Protein AF-A0A9J6FFR4-F1 (afdb_monomer_lite)

pLDDT: mean 70.61, std 12.62, range [35.66, 92.31]

InterPro domains:
  IPR007282 NOT2/NOT3/NOT5, C-terminal [PF04153] (58-143)
  IPR038635 CCR4-NOT complex subunit 2/3/5, C-terminal domain superfamily [G3DSA:2.30.30.1020] (39-152)
  IPR040168 Not2/Not3/Not5 [PTHR23326] (37-142)

Sequence (152 aa):
MRMLNNGTVEEDVEYYIESFQDPGFEDKVFLYDVMDLQDVANLVMKQCYNQLRLLEAATMHTPLPSEPPKPCIKQTPMIVPSYYPQGLPNCATESFFTKLFAESFFFAFYHMEGPKALYLSAKASKKSMRFHIKNKTWYLRYEDLNVITLEC

Foldseek 3Di:
DDDDDPDDVVVVVVVVVVLVPDPPNPVPPPPCVVVVCPVVVVVVVVVVVVVVVVVVVCVVVPPDPDDDPDPADPPPDDDDDPVDDPDDPPCLPLVNLLPDDPVVLVCQCPHVDDPSSVVSSVVSDDPQWDADPVVRDIDGNDPDDPDPPPDD

Radius of gyration: 34.13 Å; chains: 1; bounding box: 78×45×81 Å

Secondary structure (DSSP, 8-state):
--------HHHHHHHHHHHHT-TT-THHHHHHHHTT-HHHHHHHHHHHHHHHHHHHHHHTT--------------------TTS-SS-TTTTSHHHHTTS-HHHHHHHHHHS-SHHHHHHHHHT--TTEEEETTTTEEEE--SS--------

Organism: Haemaphysalis longicornis (NCBI:txid44386)

Structure (mmCIF, N/CA/C/O backbone):
data_AF-A0A9J6FFR4-F1
#
_entry.id   AF-A0A9J6FFR4-F1
#
loop_
_atom_site.group_PDB
_atom_site.id
_atom_site.type_symbol
_atom_site.label_atom_id
_atom_site.label_alt_id
_atom_site.label_comp_id
_atom_site.label_asym_id
_atom_site.label_entity_id
_atom_site.label_seq_id
_atom_site.pdbx_PDB_ins_code
_atom_site.Cartn_x
_atom_site.Cartn_y
_atom_site.Cartn_z
_atom_site.occupancy
_atom_site.B_iso_or_equiv
_atom_site.auth_seq_id
_atom_site.auth_comp_id
_atom_site.auth_asym_id
_atom_site.auth_atom_id
_atom_site.pdbx_PDB_model_num
ATOM 1 N N . MET A 1 1 ? 58.662 22.230 -35.921 1.00 42.59 1 MET A N 1
ATOM 2 C CA . MET A 1 1 ? 59.174 22.367 -34.538 1.00 42.59 1 MET A CA 1
ATOM 3 C C . MET A 1 1 ? 58.395 23.472 -33.839 1.00 42.59 1 MET A C 1
ATOM 5 O O . MET A 1 1 ? 58.624 24.627 -34.166 1.00 42.59 1 MET A O 1
ATOM 9 N N . ARG A 1 2 ? 57.447 23.102 -32.969 1.00 35.66 2 ARG A N 1
ATOM 10 C CA . ARG A 1 2 ? 56.884 23.866 -31.834 1.00 35.66 2 ARG A CA 1
ATOM 11 C C . ARG A 1 2 ? 55.910 22.917 -31.123 1.00 35.66 2 ARG A C 1
ATOM 13 O O . ARG A 1 2 ? 54.727 22.890 -31.415 1.00 35.66 2 ARG A O 1
ATOM 20 N N . MET A 1 3 ? 56.477 22.048 -30.296 1.00 44.78 3 MET A N 1
ATOM 21 C CA . MET A 1 3 ? 55.769 21.447 -29.166 1.00 44.78 3 MET A CA 1
ATOM 22 C C . MET A 1 3 ? 56.087 22.329 -27.953 1.00 44.78 3 MET A C 1
ATOM 24 O O . MET A 1 3 ? 57.147 22.961 -27.954 1.00 44.78 3 MET A O 1
ATOM 28 N N . LEU A 1 4 ? 55.221 22.290 -26.940 1.00 50.97 4 LEU A N 1
ATOM 29 C CA . LEU A 1 4 ? 55.236 23.023 -25.664 1.00 50.97 4 LEU A CA 1
ATOM 30 C C . LEU A 1 4 ? 54.355 24.282 -25.649 1.00 50.97 4 LEU A C 1
ATOM 32 O O . LEU A 1 4 ? 54.855 25.402 -25.599 1.00 50.97 4 LEU A O 1
ATOM 36 N N . ASN A 1 5 ? 53.039 24.072 -25.598 1.00 50.19 5 ASN A N 1
ATOM 37 C CA . ASN A 1 5 ? 52.204 24.875 -24.709 1.00 50.19 5 ASN A CA 1
ATOM 38 C C . ASN A 1 5 ? 51.816 23.987 -23.526 1.00 50.19 5 ASN A C 1
ATOM 40 O O . ASN A 1 5 ? 51.485 22.818 -23.687 1.00 50.19 5 ASN A O 1
ATOM 44 N N . ASN A 1 6 ? 51.975 24.545 -22.336 1.00 55.03 6 ASN A N 1
ATOM 45 C CA . ASN A 1 6 ? 51.881 23.878 -21.048 1.00 55.03 6 ASN A CA 1
ATOM 46 C C . ASN A 1 6 ? 50.416 23.884 -20.566 1.00 55.03 6 ASN A C 1
ATOM 48 O O . ASN A 1 6 ? 50.138 24.411 -19.491 1.00 55.03 6 ASN A O 1
ATOM 52 N N . GLY A 1 7 ? 49.498 23.401 -21.408 1.00 60.81 7 GLY A N 1
ATOM 53 C CA . GLY A 1 7 ? 48.069 23.339 -21.104 1.00 60.81 7 GLY A CA 1
ATOM 54 C C . GLY A 1 7 ? 47.740 22.133 -20.234 1.00 60.81 7 GLY A C 1
ATOM 55 O O . GLY A 1 7 ? 48.407 21.096 -20.307 1.00 60.81 7 GLY A O 1
ATOM 56 N N . THR A 1 8 ? 46.763 22.266 -19.342 1.00 68.6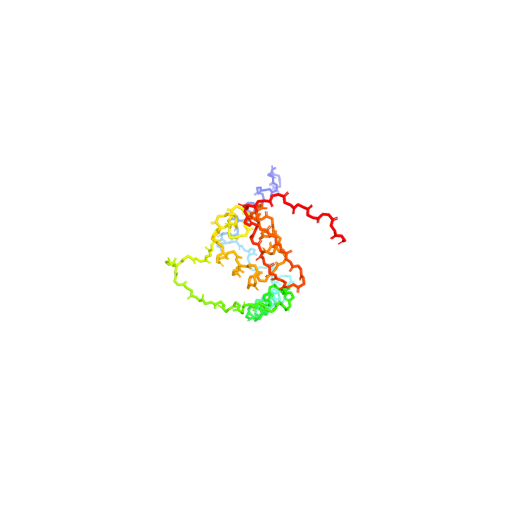9 8 THR A N 1
ATOM 57 C CA . THR A 1 8 ? 46.241 21.106 -18.613 1.00 68.69 8 THR A CA 1
ATOM 58 C C . THR A 1 8 ? 45.582 20.145 -19.606 1.00 68.69 8 THR A C 1
ATOM 60 O O . THR A 1 8 ? 45.097 20.553 -20.654 1.00 68.69 8 THR A O 1
ATOM 63 N N . VAL A 1 9 ? 45.511 18.852 -19.269 1.00 74.06 9 VAL A N 1
ATOM 64 C CA . VAL A 1 9 ? 44.779 17.851 -20.078 1.00 74.06 9 VAL A CA 1
ATOM 65 C C . VAL A 1 9 ? 43.336 18.299 -20.362 1.00 74.06 9 VAL A C 1
ATOM 67 O O . VAL A 1 9 ? 42.754 17.923 -21.370 1.00 74.06 9 VAL A O 1
ATOM 70 N N . GLU A 1 10 ? 42.767 19.125 -19.484 1.00 72.19 10 GLU A N 1
ATOM 71 C CA . GLU A 1 10 ? 41.452 19.742 -19.653 1.00 72.19 10 GLU A CA 1
ATOM 72 C C . GLU A 1 10 ? 41.410 20.719 -20.837 1.00 72.19 10 GLU A C 1
ATOM 74 O O . GLU A 1 10 ? 40.478 20.639 -21.630 1.00 72.19 10 GLU A O 1
ATOM 79 N N . GLU A 1 11 ? 42.432 21.561 -21.020 1.00 72.88 11 GLU A N 1
ATOM 80 C CA . GLU A 1 11 ? 42.534 22.486 -22.160 1.00 72.88 11 GLU A CA 1
ATOM 81 C C . GLU A 1 11 ? 42.713 21.734 -23.488 1.00 72.88 11 GLU A C 1
ATOM 83 O O . GLU A 1 11 ? 42.123 22.110 -24.500 1.00 72.88 11 GLU A O 1
ATOM 88 N N . ASP A 1 12 ? 43.466 20.630 -23.485 1.00 77.06 12 ASP A N 1
ATOM 89 C CA . ASP A 1 12 ? 43.634 19.777 -24.670 1.00 77.06 12 ASP A CA 1
ATOM 90 C C . ASP A 1 12 ? 42.326 19.052 -25.044 1.00 77.06 12 ASP A C 1
ATOM 92 O O . ASP A 1 12 ? 41.995 18.909 -26.225 1.00 77.06 12 ASP A O 1
ATOM 96 N N . VAL A 1 13 ? 41.558 18.604 -24.043 1.00 73.38 13 VAL A N 1
ATOM 97 C CA . VAL A 1 13 ? 40.234 17.991 -24.244 1.00 73.38 13 VAL A CA 1
ATOM 98 C C . VAL A 1 13 ? 39.237 19.022 -24.766 1.00 73.38 13 VAL A C 1
ATOM 100 O O . VAL A 1 13 ? 38.472 18.720 -25.682 1.00 73.38 13 VAL A O 1
ATOM 103 N N . GLU A 1 14 ? 39.253 20.235 -24.221 1.00 78.25 14 GLU A N 1
ATOM 104 C CA . GLU A 1 14 ? 38.380 21.325 -24.653 1.00 78.25 14 GLU A CA 1
ATOM 105 C C . GLU A 1 14 ? 38.715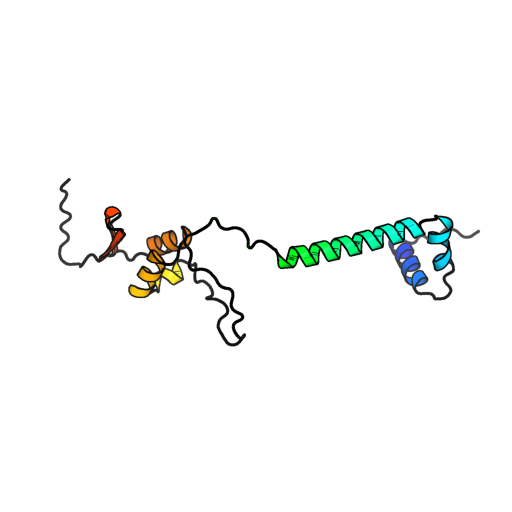 21.756 -26.088 1.00 78.25 14 GLU A C 1
ATOM 107 O O . GLU A 1 14 ? 37.819 21.803 -26.931 1.00 78.25 14 GLU A O 1
ATOM 112 N N . TYR A 1 15 ? 40.003 21.891 -26.423 1.00 78.12 15 TYR A N 1
ATOM 113 C CA . TYR A 1 15 ? 40.468 22.143 -27.790 1.00 78.12 15 TYR A CA 1
ATOM 114 C C . TYR A 1 15 ? 40.014 21.056 -28.772 1.00 78.12 15 TYR A C 1
ATOM 116 O O . TYR A 1 15 ? 39.580 21.368 -29.885 1.00 78.12 15 TYR A O 1
ATOM 124 N N . TYR A 1 16 ? 40.073 19.781 -28.375 1.00 74.38 16 TYR A N 1
ATOM 125 C CA . TYR A 1 16 ? 39.597 18.677 -29.208 1.00 74.38 16 TYR A CA 1
ATOM 126 C C . TYR A 1 16 ? 38.078 18.743 -29.434 1.00 74.38 16 TYR A C 1
ATOM 128 O O . TYR A 1 16 ? 37.621 18.550 -30.559 1.00 74.38 16 TYR A O 1
ATOM 136 N N . ILE A 1 17 ? 37.293 19.056 -28.398 1.00 77.38 17 ILE A N 1
ATOM 137 C CA . ILE A 1 17 ? 35.828 19.189 -28.486 1.00 77.38 17 ILE A CA 1
ATOM 138 C C . ILE A 1 17 ? 35.426 20.388 -29.357 1.00 77.38 17 ILE A C 1
ATOM 140 O O . ILE A 1 17 ? 34.533 20.255 -30.199 1.00 77.38 17 ILE A O 1
ATOM 144 N N . GLU A 1 18 ? 36.080 21.538 -29.184 1.00 78.88 18 GLU A N 1
ATOM 145 C CA . GLU A 1 18 ? 35.839 22.748 -29.979 1.00 78.88 18 GLU A CA 1
ATOM 146 C C . GLU A 1 18 ? 36.218 22.533 -31.448 1.00 78.88 18 GLU A C 1
ATOM 148 O O . GLU A 1 18 ? 35.432 22.833 -32.350 1.00 78.88 18 GLU A O 1
ATOM 153 N N . SER A 1 19 ? 37.373 21.910 -31.696 1.00 70.31 19 SER A N 1
ATOM 154 C CA . SER A 1 19 ? 37.825 21.56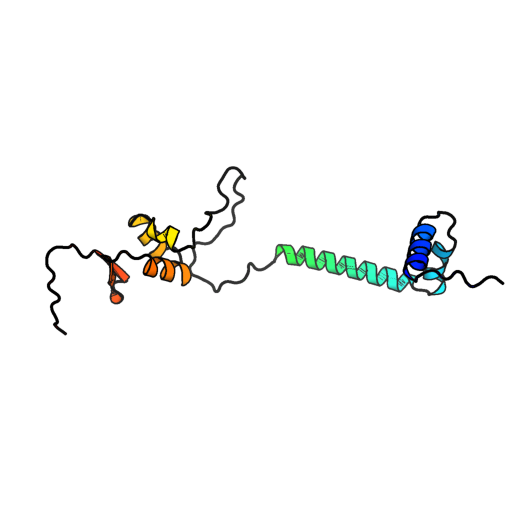0 -33.049 1.00 70.31 19 SER A CA 1
ATOM 155 C C . SER A 1 19 ? 36.903 20.533 -33.720 1.00 70.31 19 SER A C 1
ATOM 157 O O . SER A 1 19 ? 36.727 20.559 -34.936 1.00 70.31 19 SER A O 1
ATOM 159 N N . PHE A 1 20 ? 36.222 19.676 -32.948 1.00 65.81 20 PHE A N 1
ATOM 160 C CA . PHE A 1 20 ? 35.245 18.712 -33.469 1.00 65.81 20 PHE A CA 1
ATOM 161 C C . PHE A 1 20 ? 34.004 19.377 -34.091 1.00 65.81 20 PHE A C 1
ATOM 163 O O . PHE A 1 20 ? 33.308 18.767 -34.915 1.00 65.81 20 PHE A O 1
ATOM 170 N N . GLN A 1 21 ? 33.706 20.625 -33.724 1.00 69.56 21 GLN A N 1
ATOM 171 C CA . GLN A 1 21 ? 32.599 21.396 -34.296 1.00 69.56 21 GLN A CA 1
ATOM 172 C C . GLN A 1 21 ? 32.981 22.097 -35.607 1.00 69.56 21 GLN A C 1
ATOM 174 O O . GLN A 1 21 ? 32.080 22.481 -36.356 1.00 69.56 21 GLN A O 1
ATOM 179 N N . ASP A 1 22 ? 34.273 22.185 -35.943 1.00 70.75 22 ASP A N 1
ATOM 180 C CA . ASP A 1 22 ? 34.733 22.762 -37.206 1.00 70.75 22 ASP A CA 1
ATOM 181 C C . ASP A 1 22 ? 34.328 21.853 -38.396 1.00 70.75 22 ASP A C 1
ATOM 183 O O . ASP A 1 22 ? 34.625 20.646 -38.412 1.00 70.75 22 ASP A O 1
ATOM 187 N N . PRO A 1 23 ? 33.594 22.376 -39.398 1.00 63.22 23 PRO A N 1
ATOM 188 C CA . PRO A 1 23 ? 33.275 21.644 -40.623 1.00 63.22 23 PRO A CA 1
ATOM 189 C C . PRO A 1 23 ? 34.499 21.333 -41.509 1.00 63.22 23 PRO A C 1
ATOM 191 O O . PRO A 1 23 ? 34.370 20.492 -42.397 1.00 63.22 23 PRO A O 1
ATOM 194 N N . GLY A 1 24 ? 35.661 21.958 -41.277 1.00 61.38 24 GLY A N 1
ATOM 195 C CA . GLY A 1 24 ? 36.936 21.689 -41.958 1.00 61.38 24 GLY A CA 1
ATOM 196 C C . GLY A 1 24 ? 37.878 20.713 -41.236 1.00 61.38 24 GLY A C 1
ATOM 197 O O . GLY A 1 24 ? 38.998 20.509 -41.696 1.00 61.38 24 GLY A O 1
ATOM 198 N N . PHE A 1 25 ? 37.460 20.117 -40.114 1.00 63.00 25 PHE A N 1
ATOM 199 C CA . PHE A 1 25 ? 38.282 19.176 -39.347 1.00 63.00 25 PHE A CA 1
ATOM 200 C C . PHE A 1 25 ? 38.428 17.830 -40.087 1.00 63.00 25 PHE A C 1
ATOM 202 O O . PHE A 1 25 ? 37.496 17.020 -40.121 1.00 63.00 25 PHE A O 1
ATOM 209 N N . GLU A 1 26 ? 39.594 17.601 -40.700 1.00 56.78 26 GLU A N 1
ATOM 210 C CA . GLU A 1 26 ? 39.870 16.454 -41.585 1.00 56.78 26 GLU A CA 1
ATOM 211 C C . GLU A 1 26 ? 39.912 15.086 -40.871 1.00 56.78 26 GLU A C 1
ATOM 213 O O . GLU A 1 26 ? 39.777 14.051 -41.525 1.00 56.78 26 GLU A O 1
ATOM 218 N N . ASP A 1 27 ? 39.973 15.041 -39.536 1.00 56.12 27 ASP A N 1
ATOM 219 C CA . ASP A 1 27 ? 40.004 13.775 -38.782 1.00 56.12 27 ASP A CA 1
ATOM 220 C C . ASP A 1 27 ? 38.627 13.085 -38.667 1.00 56.12 27 ASP A C 1
ATOM 222 O O . ASP A 1 27 ? 38.533 11.954 -38.183 1.00 56.12 27 ASP A O 1
ATOM 226 N N . LYS A 1 28 ? 37.538 13.713 -39.145 1.00 55.97 28 LYS A N 1
ATOM 227 C CA . LYS A 1 28 ? 36.182 13.123 -39.110 1.00 55.97 28 LYS A CA 1
ATOM 228 C C . LYS A 1 28 ? 36.021 11.879 -39.985 1.00 55.97 28 LYS A C 1
ATOM 230 O O . LYS A 1 28 ? 35.119 11.085 -39.730 1.00 55.97 28 LYS A O 1
ATOM 235 N N . VAL A 1 29 ? 36.850 11.722 -41.016 1.00 54.44 29 VA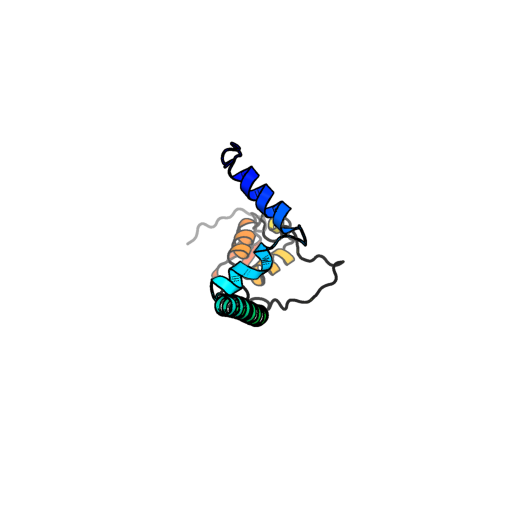L A N 1
ATOM 236 C CA . VAL A 1 29 ? 36.622 10.716 -42.069 1.00 54.44 29 VAL A CA 1
ATOM 237 C C . VAL A 1 29 ? 37.606 9.550 -41.984 1.00 54.44 29 VAL A C 1
ATOM 239 O O . VAL A 1 29 ? 37.287 8.454 -42.420 1.00 54.44 29 VAL A O 1
ATOM 242 N N . PHE A 1 30 ? 38.768 9.722 -41.351 1.00 55.66 30 PHE A N 1
ATOM 243 C CA . PHE A 1 30 ? 39.836 8.727 -41.461 1.00 55.66 30 PHE A CA 1
ATOM 244 C C . PHE A 1 30 ? 39.955 7.757 -40.285 1.00 55.66 30 PHE A C 1
ATOM 246 O O . PHE A 1 30 ? 40.514 6.685 -40.474 1.00 55.66 30 PHE A O 1
ATOM 253 N N . LEU A 1 31 ? 39.435 8.045 -39.087 1.00 62.75 31 LEU A N 1
ATOM 254 C CA . LEU A 1 31 ? 39.691 7.155 -37.942 1.00 62.75 31 LEU A CA 1
ATOM 255 C C . LEU A 1 31 ? 38.919 5.827 -38.025 1.00 62.75 31 LEU A C 1
ATOM 257 O O . LEU A 1 31 ? 39.465 4.770 -37.711 1.00 62.75 31 LEU A O 1
ATOM 261 N N . TYR A 1 32 ? 37.666 5.870 -38.481 1.00 57.66 32 TYR A N 1
ATOM 262 C CA . TYR A 1 32 ? 36.844 4.667 -38.638 1.00 57.66 32 TYR A CA 1
ATOM 263 C C . TYR A 1 32 ? 37.246 3.843 -39.872 1.00 57.66 32 TYR A C 1
ATOM 265 O O . TYR A 1 32 ? 37.199 2.614 -39.804 1.00 57.66 32 TYR A O 1
ATOM 273 N N . ASP A 1 33 ? 37.726 4.511 -40.928 1.00 59.34 33 ASP A N 1
ATOM 274 C CA . ASP A 1 33 ? 38.233 3.891 -42.159 1.00 59.34 33 ASP A CA 1
ATOM 275 C C . ASP A 1 33 ? 39.641 3.284 -41.979 1.00 59.34 33 ASP A C 1
ATOM 277 O O . ASP A 1 33 ? 39.895 2.170 -42.429 1.00 59.34 33 ASP A O 1
ATOM 281 N N . VAL A 1 34 ? 40.566 3.963 -41.284 1.00 62.62 34 VAL A N 1
ATOM 282 C CA . VAL A 1 34 ? 41.949 3.478 -41.053 1.00 62.62 34 VAL A CA 1
ATOM 283 C C . VAL A 1 34 ? 41.993 2.296 -40.083 1.00 62.62 34 VAL A C 1
ATOM 285 O O . VAL A 1 34 ? 42.880 1.449 -40.182 1.00 62.62 34 VAL A O 1
ATOM 288 N N . MET A 1 35 ? 41.054 2.227 -39.138 1.00 61.66 35 MET A N 1
ATOM 289 C CA . MET A 1 35 ? 40.990 1.148 -38.148 1.00 61.66 35 MET A CA 1
ATOM 290 C C . MET A 1 35 ? 40.053 -0.003 -38.553 1.00 61.66 35 MET A C 1
ATOM 292 O O . MET A 1 35 ? 39.909 -0.942 -37.772 1.00 61.66 35 MET A O 1
ATOM 296 N N . ASP A 1 36 ? 39.421 0.063 -39.733 1.00 63.28 36 ASP A N 1
ATOM 297 C CA . ASP A 1 36 ? 38.453 -0.927 -40.245 1.00 63.28 36 ASP A CA 1
ATOM 298 C C . ASP A 1 36 ? 37.354 -1.269 -39.209 1.00 63.28 36 ASP A C 1
ATOM 300 O O . ASP A 1 36 ? 36.898 -2.401 -39.039 1.00 63.28 36 ASP A O 1
ATOM 304 N N . LEU A 1 37 ? 36.957 -0.254 -38.432 1.00 64.62 37 LEU A N 1
ATOM 305 C CA . LEU A 1 37 ? 36.060 -0.378 -37.276 1.00 64.62 37 LEU A CA 1
ATOM 306 C C . LEU A 1 37 ? 34.587 -0.183 -37.651 1.00 64.62 37 LEU A C 1
ATOM 308 O O . LEU A 1 37 ? 33.720 -0.258 -36.776 1.00 64.62 37 LEU A O 1
ATOM 312 N N . GLN A 1 38 ? 34.286 0.047 -38.930 1.00 65.75 38 GLN A N 1
ATOM 313 C CA . GLN A 1 38 ? 32.927 0.263 -39.422 1.00 65.75 38 GLN A CA 1
ATOM 314 C C . GLN A 1 38 ? 32.007 -0.916 -39.073 1.00 65.75 38 GLN A C 1
ATOM 316 O O . GLN A 1 38 ? 30.870 -0.724 -38.635 1.00 65.75 38 GLN A O 1
ATOM 321 N N . ASP A 1 39 ? 32.521 -2.142 -39.159 1.00 69.31 39 ASP A N 1
ATOM 322 C CA . ASP A 1 39 ? 31.781 -3.348 -38.791 1.00 69.31 39 ASP A CA 1
ATOM 323 C C . ASP A 1 39 ? 31.544 -3.460 -37.281 1.00 69.31 39 ASP A C 1
ATOM 325 O O . ASP A 1 39 ? 30.469 -3.888 -36.851 1.00 69.31 39 ASP A O 1
ATOM 329 N N . VAL A 1 40 ? 32.497 -3.011 -36.459 1.00 72.88 40 VAL A N 1
ATOM 330 C CA . VAL A 1 40 ? 32.357 -2.980 -34.994 1.00 72.88 40 VAL A CA 1
ATOM 331 C C . VAL A 1 40 ? 31.345 -1.916 -34.575 1.00 72.88 40 VAL A C 1
ATOM 333 O O . VAL A 1 40 ? 30.476 -2.196 -33.750 1.00 72.88 40 VAL A O 1
ATOM 336 N N . ALA A 1 41 ? 31.393 -0.725 -35.176 1.00 74.00 41 ALA A N 1
ATOM 337 C CA . ALA A 1 41 ? 30.423 0.340 -34.933 1.00 74.00 41 ALA A CA 1
ATOM 338 C C . ALA A 1 41 ? 28.999 -0.100 -35.316 1.00 74.00 41 ALA A C 1
ATOM 340 O O . ALA A 1 41 ? 28.060 0.059 -34.529 1.00 74.00 41 ALA A O 1
ATOM 341 N N . ASN A 1 42 ? 28.844 -0.743 -36.477 1.00 73.69 42 ASN A N 1
ATOM 342 C CA . ASN A 1 42 ? 27.573 -1.313 -36.923 1.00 73.69 42 ASN A CA 1
ATOM 343 C C . ASN A 1 42 ? 27.081 -2.433 -35.993 1.00 73.69 42 ASN A C 1
ATOM 345 O O . ASN A 1 42 ? 25.887 -2.510 -35.687 1.00 73.69 42 ASN A O 1
ATOM 349 N N . LEU A 1 43 ? 27.983 -3.289 -35.506 1.00 76.25 43 LEU A N 1
ATOM 350 C CA . LEU A 1 43 ? 27.656 -4.364 -34.570 1.00 76.25 43 LEU A CA 1
ATOM 351 C C . LEU A 1 43 ? 27.197 -3.816 -33.214 1.00 76.25 43 LEU A C 1
ATOM 353 O O . LEU A 1 43 ? 26.193 -4.289 -32.678 1.00 76.25 43 LEU A O 1
ATOM 357 N N . VAL A 1 44 ? 27.883 -2.802 -32.683 1.00 79.75 44 VAL A N 1
ATOM 358 C CA . VAL A 1 44 ? 27.512 -2.129 -31.429 1.00 79.75 44 VAL A CA 1
ATOM 359 C C . VAL A 1 44 ? 26.169 -1.419 -31.583 1.00 79.75 44 VAL A C 1
ATOM 361 O O . VAL A 1 44 ? 25.293 -1.587 -30.737 1.00 79.75 44 VAL A O 1
ATOM 364 N N . MET A 1 45 ? 25.944 -0.711 -32.692 1.00 78.75 45 MET A N 1
ATOM 365 C CA . MET A 1 45 ? 24.657 -0.067 -32.976 1.00 78.75 45 MET A CA 1
ATOM 366 C C . MET A 1 45 ? 23.516 -1.094 -33.055 1.00 78.75 45 MET A C 1
ATOM 368 O O . MET A 1 45 ? 22.460 -0.912 -32.443 1.00 78.75 45 MET A O 1
ATOM 372 N N . LYS A 1 46 ? 23.740 -2.214 -33.752 1.00 80.44 46 LYS A N 1
ATOM 373 C CA . LYS A 1 46 ? 22.784 -3.326 -33.841 1.00 80.44 46 LYS A CA 1
ATOM 374 C C . LYS A 1 46 ? 22.519 -3.955 -32.472 1.00 80.44 46 LYS A C 1
ATOM 376 O O . LYS A 1 46 ? 21.374 -4.289 -32.166 1.00 80.44 46 LYS A O 1
ATOM 381 N N . GLN A 1 47 ? 23.549 -4.095 -31.642 1.00 85.94 47 GLN A N 1
ATOM 382 C CA . GLN A 1 47 ? 23.424 -4.608 -30.283 1.00 85.94 47 GLN A CA 1
ATOM 383 C C . GLN A 1 47 ? 22.586 -3.671 -29.405 1.00 85.94 47 GLN A C 1
ATOM 385 O O . GLN A 1 47 ? 21.657 -4.143 -28.750 1.00 85.94 47 GLN A O 1
ATOM 390 N N . CYS A 1 48 ? 22.837 -2.360 -29.450 1.00 84.56 48 CYS A N 1
ATOM 391 C CA . CYS A 1 48 ? 22.045 -1.354 -28.737 1.00 84.56 48 CYS A CA 1
ATOM 392 C C . CYS A 1 48 ? 20.572 -1.370 -29.174 1.00 84.56 48 CYS A C 1
ATOM 394 O O . CYS A 1 48 ? 19.671 -1.352 -28.337 1.00 84.56 48 CYS A O 1
ATOM 396 N N . TYR A 1 49 ? 20.311 -1.474 -30.480 1.00 89.38 49 TYR A N 1
ATOM 397 C CA . TYR A 1 49 ? 18.950 -1.571 -31.011 1.00 89.38 49 TYR A CA 1
ATOM 398 C C . TYR A 1 49 ? 18.224 -2.835 -30.526 1.00 89.38 49 TYR A C 1
ATOM 400 O O . TYR A 1 49 ? 17.063 -2.782 -30.115 1.00 89.38 49 TYR A O 1
ATOM 408 N N . ASN A 1 50 ? 18.911 -3.979 -30.516 1.00 89.75 50 ASN A N 1
ATOM 409 C CA . ASN A 1 50 ? 18.345 -5.229 -30.010 1.00 89.75 50 ASN A CA 1
ATOM 410 C C . ASN A 1 50 ? 18.059 -5.162 -28.505 1.00 89.75 50 ASN A C 1
ATOM 412 O O . ASN A 1 50 ? 17.012 -5.633 -28.063 1.00 89.75 50 ASN A O 1
ATOM 416 N N . GLN A 1 51 ? 18.963 -4.561 -27.728 1.00 91.62 51 GLN A N 1
ATOM 417 C CA . GLN A 1 51 ? 18.773 -4.341 -26.294 1.00 91.62 51 GLN A CA 1
ATOM 418 C C . GLN A 1 51 ? 17.560 -3.447 -26.018 1.00 91.62 51 GLN A C 1
ATOM 420 O O . GLN A 1 51 ? 16.758 -3.781 -25.147 1.00 91.62 51 GLN A O 1
ATOM 425 N N . LEU A 1 52 ? 17.375 -2.372 -26.792 1.00 90.25 52 LEU A N 1
ATOM 426 C CA . LEU A 1 52 ? 16.202 -1.503 -26.683 1.00 90.25 52 LEU A CA 1
ATOM 427 C C . LEU A 1 52 ? 14.905 -2.271 -26.971 1.00 90.25 52 LEU A C 1
ATOM 429 O O . LEU A 1 52 ? 13.977 -2.222 -26.170 1.00 90.25 52 LEU A O 1
ATOM 433 N N . ARG A 1 53 ? 14.863 -3.063 -28.049 1.00 90.81 53 ARG A N 1
ATOM 434 C CA . ARG A 1 53 ? 13.687 -3.888 -28.382 1.00 90.81 53 ARG A CA 1
ATOM 435 C C . ARG A 1 53 ? 13.361 -4.932 -27.314 1.00 90.81 53 ARG A C 1
ATOM 437 O O . ARG A 1 53 ? 12.191 -5.183 -27.030 1.00 90.81 53 ARG A O 1
ATOM 444 N N . LEU A 1 54 ? 14.384 -5.560 -26.733 1.00 90.25 54 LEU A N 1
ATOM 445 C CA . LEU A 1 54 ? 14.219 -6.502 -25.623 1.00 90.25 54 LEU A CA 1
ATOM 446 C C . LEU A 1 54 ? 13.659 -5.801 -24.382 1.00 90.25 54 LEU A C 1
ATOM 448 O O . LEU A 1 54 ? 12.782 -6.354 -23.721 1.00 90.25 54 LEU A O 1
ATOM 452 N N . LEU A 1 55 ? 14.120 -4.582 -24.094 1.00 88.38 55 LEU A N 1
ATOM 453 C CA . LEU A 1 55 ? 13.615 -3.775 -22.987 1.00 88.38 55 LEU A CA 1
ATOM 454 C C . LEU A 1 55 ? 12.157 -3.351 -23.209 1.00 88.38 55 LEU A C 1
ATOM 456 O O . LEU A 1 55 ? 11.349 -3.471 -22.289 1.00 88.38 55 LEU A O 1
ATOM 460 N N . GLU A 1 56 ? 11.789 -2.917 -24.415 1.00 89.00 56 GLU A N 1
ATOM 461 C CA . GLU A 1 56 ? 10.403 -2.574 -24.770 1.00 89.00 56 GLU A CA 1
ATOM 462 C C . GLU A 1 56 ? 9.463 -3.773 -24.575 1.00 89.00 56 GLU A C 1
ATOM 464 O O . GLU A 1 56 ? 8.408 -3.646 -23.952 1.00 89.00 56 GLU A O 1
ATOM 469 N N . ALA A 1 57 ? 9.876 -4.963 -25.021 1.00 85.88 57 ALA A N 1
ATOM 470 C CA . ALA A 1 57 ? 9.113 -6.194 -24.819 1.00 85.88 57 ALA A CA 1
ATOM 471 C C . ALA A 1 57 ? 9.018 -6.590 -23.334 1.00 85.88 57 ALA A C 1
ATOM 473 O O . ALA A 1 57 ? 7.945 -6.965 -22.859 1.00 85.88 57 ALA A O 1
ATOM 474 N N . ALA A 1 58 ? 10.119 -6.479 -22.585 1.00 84.06 58 ALA A N 1
ATOM 475 C CA . ALA A 1 58 ? 10.145 -6.774 -21.154 1.00 84.06 58 ALA A CA 1
ATOM 476 C C . ALA A 1 58 ? 9.267 -5.804 -20.350 1.00 84.06 58 ALA A C 1
ATOM 478 O O . ALA A 1 58 ? 8.585 -6.230 -19.420 1.00 84.06 58 ALA A O 1
ATOM 479 N N . THR A 1 59 ? 9.221 -4.528 -20.743 1.00 82.75 59 THR A N 1
ATOM 480 C CA . THR A 1 59 ? 8.414 -3.491 -20.083 1.00 82.75 59 THR A CA 1
ATOM 481 C C . THR A 1 59 ? 6.933 -3.871 -20.057 1.00 82.75 59 THR A C 1
ATOM 483 O O . THR A 1 59 ? 6.285 -3.749 -19.015 1.00 82.75 59 THR A O 1
ATOM 486 N N . MET A 1 60 ? 6.420 -4.433 -21.158 1.00 76.44 60 MET A N 1
ATOM 487 C CA . MET A 1 60 ? 5.028 -4.894 -21.276 1.00 76.44 60 MET A CA 1
ATOM 488 C C . MET A 1 60 ? 4.691 -6.084 -20.365 1.00 76.44 60 MET A C 1
ATOM 490 O O . MET A 1 60 ? 3.519 -6.347 -20.098 1.00 76.44 60 MET A O 1
ATOM 494 N N . HIS A 1 61 ? 5.708 -6.795 -19.876 1.00 71.44 61 HIS A N 1
ATOM 495 C CA . HIS A 1 61 ? 5.578 -7.983 -19.036 1.00 71.44 61 HIS A CA 1
ATOM 496 C C . HIS A 1 61 ? 6.255 -7.826 -17.675 1.00 71.44 61 HIS A C 1
ATOM 498 O O . HIS A 1 61 ? 6.487 -8.831 -17.005 1.00 71.44 61 HIS A O 1
ATOM 504 N N . THR A 1 62 ? 6.564 -6.593 -17.257 1.00 70.81 62 THR A N 1
ATOM 505 C CA . THR A 1 62 ? 7.242 -6.346 -15.982 1.00 70.81 62 THR A CA 1
ATOM 506 C C . THR A 1 62 ? 6.405 -6.959 -14.862 1.00 70.81 62 THR A C 1
ATOM 508 O O . THR A 1 62 ? 5.285 -6.493 -14.623 1.00 70.81 62 THR A O 1
ATOM 511 N N . PRO A 1 63 ? 6.889 -8.012 -14.177 1.00 64.12 63 PRO A N 1
ATOM 512 C CA . PRO A 1 63 ? 6.157 -8.547 -13.050 1.00 64.12 63 PRO A CA 1
ATOM 513 C C . PRO A 1 63 ? 6.100 -7.438 -12.001 1.00 64.12 63 PRO A C 1
ATOM 515 O O . PRO A 1 63 ? 7.138 -6.905 -11.601 1.00 64.12 63 PRO A O 1
ATOM 518 N N . LEU A 1 64 ? 4.889 -7.071 -11.568 1.00 63.88 64 LEU A N 1
ATOM 519 C CA . LEU A 1 64 ? 4.733 -6.262 -10.360 1.00 63.88 64 LEU A CA 1
ATOM 520 C C . LEU A 1 64 ? 5.589 -6.915 -9.263 1.00 63.88 64 LEU A C 1
ATOM 522 O O . LEU A 1 64 ? 5.616 -8.150 -9.216 1.00 63.88 64 LEU A O 1
ATOM 526 N N . PRO A 1 65 ? 6.297 -6.138 -8.417 1.00 58.34 65 PRO A N 1
ATOM 527 C CA . PRO A 1 65 ? 7.100 -6.694 -7.337 1.00 58.34 65 PRO A CA 1
ATOM 528 C C . PRO A 1 65 ? 6.244 -7.716 -6.598 1.00 58.34 65 PRO A C 1
ATOM 530 O O . PRO A 1 65 ? 5.199 -7.380 -6.044 1.00 58.34 65 PRO A O 1
ATOM 533 N N . SER A 1 66 ? 6.647 -8.978 -6.737 1.00 48.97 66 SER A N 1
ATOM 534 C CA . SER A 1 66 ? 5.875 -10.144 -6.342 1.00 48.97 66 SER A CA 1
ATOM 535 C C . SER A 1 66 ? 5.773 -10.140 -4.823 1.00 48.97 66 SER A C 1
ATOM 537 O O . SER A 1 66 ? 6.633 -10.663 -4.117 1.00 48.97 66 SER A O 1
ATOM 539 N N . GLU A 1 67 ? 4.749 -9.476 -4.293 1.00 54.59 67 GLU A N 1
ATOM 540 C CA . GLU A 1 67 ? 4.256 -9.828 -2.977 1.00 54.59 67 GLU A CA 1
ATOM 541 C C . GLU A 1 67 ? 3.742 -11.273 -3.080 1.00 54.59 67 GLU A C 1
ATOM 543 O O . GLU A 1 67 ? 3.151 -11.632 -4.105 1.00 54.59 67 GLU A O 1
ATOM 548 N N . PRO A 1 68 ? 3.976 -12.129 -2.066 1.00 55.53 68 PRO A N 1
ATOM 549 C CA . PRO A 1 68 ? 3.426 -13.486 -2.059 1.00 55.53 68 PRO A CA 1
ATOM 550 C C . PRO A 1 68 ? 1.929 -13.426 -2.388 1.00 55.53 68 PRO A C 1
ATOM 552 O O . PRO A 1 68 ? 1.324 -12.399 -2.080 1.00 55.53 68 PRO A O 1
ATOM 555 N N . PRO A 1 69 ? 1.322 -14.470 -2.988 1.00 48.59 69 PRO A N 1
ATOM 556 C CA . PRO A 1 69 ? -0.095 -14.479 -3.339 1.00 48.59 69 PRO A CA 1
ATOM 557 C C . PRO A 1 69 ? -0.925 -14.308 -2.066 1.00 48.59 69 PRO A C 1
ATOM 559 O O . PRO A 1 69 ? -1.295 -15.263 -1.386 1.00 48.59 69 PRO A O 1
ATOM 562 N N . LYS A 1 70 ? -1.152 -13.052 -1.703 1.00 53.09 70 LYS A N 1
ATOM 563 C CA . LYS A 1 70 ? -2.033 -12.651 -0.632 1.00 53.09 70 LYS A CA 1
ATOM 564 C C . LYS A 1 70 ? -3.445 -12.882 -1.173 1.00 53.09 70 LYS A C 1
ATOM 566 O O . LYS A 1 70 ? -3.674 -12.601 -2.356 1.00 53.09 70 LYS A O 1
ATOM 571 N N . PRO A 1 71 ? -4.405 -13.347 -0.366 1.00 48.34 71 PRO A N 1
ATOM 572 C CA . PRO A 1 71 ? -5.829 -13.325 -0.716 1.00 48.34 71 PRO A CA 1
ATOM 573 C C . PRO A 1 71 ? -6.400 -11.890 -0.872 1.00 48.34 71 PRO A C 1
ATOM 575 O O . PRO A 1 71 ? -7.560 -11.617 -0.567 1.00 48.34 71 PRO A O 1
ATOM 578 N N . CYS A 1 72 ? -5.586 -10.956 -1.372 1.00 49.91 72 CYS A N 1
ATOM 579 C CA . CYS A 1 72 ? -5.825 -9.535 -1.379 1.00 49.91 72 CYS A CA 1
ATOM 580 C C . CYS A 1 72 ? -6.923 -9.192 -2.367 1.00 49.91 72 CYS A C 1
ATOM 582 O O . CYS A 1 72 ? -6.997 -9.728 -3.476 1.00 49.91 72 CYS A O 1
ATOM 584 N N . ILE A 1 73 ? -7.723 -8.208 -1.963 1.00 54.78 73 ILE A N 1
ATOM 585 C CA . ILE A 1 73 ? -8.513 -7.351 -2.841 1.00 54.78 73 ILE A CA 1
ATOM 586 C C . ILE A 1 73 ? -7.682 -7.117 -4.105 1.00 54.78 73 ILE A C 1
ATOM 588 O O . ILE A 1 73 ? -6.629 -6.482 -4.040 1.00 54.78 73 ILE A O 1
ATOM 592 N N . LYS A 1 74 ? -8.106 -7.705 -5.231 1.00 55.50 74 LYS A N 1
ATOM 593 C CA . LYS A 1 74 ? -7.380 -7.604 -6.496 1.00 55.50 74 LYS A CA 1
ATOM 594 C C . LYS A 1 74 ? -7.244 -6.122 -6.810 1.00 55.50 74 LYS A C 1
ATOM 596 O O . LYS A 1 74 ? -8.234 -5.465 -7.122 1.00 55.50 74 LYS A O 1
ATOM 601 N N . GLN A 1 75 ? -6.034 -5.588 -6.687 1.00 57.31 75 GLN A N 1
ATOM 602 C CA . GLN A 1 75 ? -5.753 -4.240 -7.142 1.00 57.31 75 GLN A CA 1
ATOM 603 C C . GLN A 1 75 ? -5.797 -4.290 -8.666 1.00 57.31 75 GLN A C 1
ATOM 605 O O . GLN A 1 75 ? -4.833 -4.683 -9.312 1.00 57.31 75 GLN A O 1
ATOM 610 N N . THR A 1 76 ? -6.951 -3.976 -9.246 1.00 59.66 76 THR A N 1
ATOM 611 C CA . THR A 1 76 ? -7.066 -3.657 -10.668 1.00 59.66 76 THR A CA 1
ATOM 612 C C . THR A 1 76 ? -6.665 -2.198 -10.833 1.00 59.66 76 THR A C 1
ATOM 614 O O . THR A 1 76 ? -7.459 -1.332 -10.453 1.00 59.66 76 THR A O 1
ATOM 617 N N . PRO A 1 77 ? -5.453 -1.893 -11.336 1.00 66.69 77 PRO A N 1
ATOM 618 C CA . PRO A 1 77 ? -5.061 -0.515 -11.579 1.00 66.69 77 PRO A CA 1
ATOM 619 C C . PRO A 1 77 ? -6.018 0.075 -12.617 1.00 66.69 77 PRO A C 1
ATOM 621 O O . PRO A 1 77 ? -6.093 -0.388 -13.753 1.00 66.69 77 PRO A O 1
ATOM 624 N N . MET A 1 78 ? -6.790 1.070 -12.196 1.00 64.38 78 MET A N 1
ATOM 625 C CA . MET A 1 78 ? -7.685 1.834 -13.055 1.00 64.38 78 MET A CA 1
ATOM 626 C C . MET A 1 78 ? -7.086 3.223 -13.229 1.00 64.38 78 MET A C 1
ATOM 628 O O . MET A 1 78 ? -6.649 3.836 -12.256 1.00 64.38 78 MET A O 1
ATOM 632 N N . ILE A 1 79 ? -7.073 3.727 -14.461 1.00 77.56 79 ILE A N 1
ATOM 633 C CA . ILE A 1 79 ? -6.683 5.110 -14.729 1.00 77.56 79 ILE A CA 1
ATOM 634 C C . ILE A 1 79 ? -7.791 5.999 -14.162 1.00 77.56 79 ILE A C 1
ATOM 636 O O . ILE A 1 79 ? -8.883 6.077 -14.724 1.00 77.56 79 ILE A O 1
ATOM 640 N N . VAL A 1 80 ? -7.524 6.633 -13.023 1.00 82.56 80 VAL A N 1
ATOM 641 C CA . VAL A 1 80 ? -8.435 7.598 -12.403 1.00 82.56 80 VAL A CA 1
ATOM 642 C C . VAL A 1 80 ? -8.020 9.022 -12.800 1.00 82.56 80 VAL A C 1
ATOM 644 O O . VAL A 1 80 ? -6.826 9.330 -12.788 1.00 82.56 80 VAL A O 1
ATOM 647 N N . PRO A 1 81 ? -8.965 9.913 -13.163 1.00 90.44 81 PRO A N 1
ATOM 648 C CA . PRO A 1 81 ? -8.651 11.306 -13.479 1.00 90.44 81 PRO A CA 1
ATOM 649 C C . PRO A 1 81 ? -7.862 12.005 -12.362 1.00 90.44 81 PRO A C 1
ATOM 651 O O . PRO A 1 81 ? -8.096 11.747 -11.181 1.00 90.44 81 PRO A O 1
ATOM 654 N N . SER A 1 82 ? -6.983 12.945 -12.728 1.00 86.12 82 SER A N 1
ATOM 655 C CA . SER A 1 82 ? -6.082 13.647 -11.793 1.00 86.12 82 SER A CA 1
ATOM 656 C C . SER A 1 82 ? -6.796 14.465 -10.712 1.00 86.12 82 SER A C 1
ATOM 658 O O . SER A 1 82 ? -6.202 14.765 -9.682 1.00 86.12 82 SER A O 1
ATOM 660 N N . TYR A 1 83 ? -8.072 14.799 -10.925 1.00 92.31 83 TYR A N 1
ATOM 661 C CA . TYR A 1 83 ? -8.916 15.458 -9.930 1.00 92.31 83 TYR A CA 1
ATOM 662 C C . TYR A 1 83 ? -9.175 14.582 -8.691 1.00 92.31 83 TYR A C 1
ATOM 664 O O . TYR A 1 83 ? -9.337 15.108 -7.591 1.00 92.31 83 TYR A O 1
ATOM 672 N N . TYR A 1 84 ? -9.205 13.254 -8.842 1.00 87.19 84 TYR A N 1
ATOM 673 C CA . TYR A 1 84 ? -9.421 12.349 -7.716 1.00 87.19 84 TYR A CA 1
ATOM 674 C C . TYR A 1 84 ? -8.132 12.125 -6.913 1.00 87.19 84 TYR A C 1
ATOM 676 O O . TYR A 1 84 ? -7.038 12.087 -7.487 1.00 87.19 84 TYR A O 1
ATOM 684 N N . PRO A 1 85 ? -8.241 11.918 -5.587 1.00 82.94 85 PRO A N 1
ATOM 685 C CA . PRO A 1 85 ? -7.096 11.571 -4.759 1.00 82.94 85 PRO A CA 1
ATOM 686 C C . PRO A 1 85 ? -6.487 10.240 -5.224 1.00 82.94 85 PRO A C 1
ATOM 688 O O . PRO A 1 85 ? -7.122 9.193 -5.147 1.00 82.94 85 PRO A O 1
ATOM 691 N N . GLN A 1 86 ? -5.233 10.292 -5.680 1.00 82.19 86 GLN A N 1
ATOM 692 C CA . GLN A 1 86 ? -4.480 9.143 -6.216 1.00 82.19 86 GLN A CA 1
ATOM 693 C C . GLN A 1 86 ? -4.016 8.156 -5.131 1.00 82.19 86 GLN A C 1
ATOM 695 O O . GLN A 1 86 ? -3.499 7.081 -5.417 1.00 82.19 86 GLN A O 1
ATOM 700 N N . GLY A 1 87 ? -4.194 8.522 -3.865 1.00 75.50 87 GLY A N 1
ATOM 701 C CA . GLY A 1 87 ? -3.885 7.705 -2.703 1.00 75.50 87 GLY A CA 1
ATOM 702 C C . GLY A 1 87 ? -4.155 8.486 -1.424 1.00 75.50 87 GLY A C 1
ATOM 703 O O . GLY A 1 87 ? -4.169 9.718 -1.433 1.00 75.50 87 GLY A O 1
ATOM 704 N N . LEU A 1 88 ? -4.378 7.781 -0.312 1.00 72.44 88 LEU A N 1
ATOM 705 C CA . LEU A 1 88 ? -4.447 8.440 0.990 1.00 72.44 88 LEU A CA 1
ATOM 706 C C . LEU A 1 88 ? -3.025 8.682 1.523 1.00 72.44 88 LEU A C 1
ATOM 708 O O . LEU A 1 88 ? -2.317 7.709 1.805 1.00 72.44 88 LEU A O 1
ATOM 712 N N . PRO A 1 89 ? -2.608 9.941 1.745 1.00 71.75 89 PRO A N 1
ATOM 713 C CA . PRO A 1 89 ? -1.359 10.211 2.440 1.00 71.75 89 PRO A CA 1
ATOM 714 C C . PRO A 1 89 ? -1.441 9.682 3.880 1.00 71.75 89 PRO A C 1
ATOM 716 O O . PRO A 1 89 ? -2.443 9.866 4.569 1.00 71.75 89 PRO A O 1
ATOM 719 N N . ASN A 1 90 ? -0.371 9.035 4.351 1.00 72.12 90 ASN A N 1
ATOM 720 C CA . ASN A 1 90 ? -0.228 8.538 5.728 1.00 72.12 90 ASN A CA 1
ATOM 721 C C . ASN A 1 90 ? -1.251 7.467 6.178 1.00 72.12 90 ASN A C 1
ATOM 723 O O . ASN A 1 90 ? -1.402 7.243 7.380 1.00 72.12 90 ASN A O 1
ATOM 727 N N . CYS A 1 91 ? -1.916 6.756 5.255 1.00 70.94 91 CYS A N 1
ATOM 728 C CA . CYS A 1 91 ? -2.892 5.703 5.594 1.00 70.94 91 CYS A CA 1
ATOM 729 C C . CYS A 1 91 ? -2.301 4.498 6.352 1.00 70.94 91 CYS A C 1
ATOM 731 O O . CYS A 1 91 ? -3.036 3.724 6.959 1.00 70.94 91 CYS A O 1
ATOM 733 N N . ALA A 1 92 ? -0.974 4.341 6.345 1.00 71.56 92 ALA A N 1
ATOM 734 C CA . ALA A 1 92 ? -0.250 3.258 7.010 1.00 71.56 92 ALA A CA 1
ATOM 735 C C . ALA A 1 92 ? 0.477 3.713 8.292 1.00 71.56 92 ALA A C 1
ATOM 737 O O . ALA A 1 92 ? 1.500 3.126 8.661 1.00 71.56 92 ALA A O 1
ATOM 738 N N . THR A 1 93 ? -0.024 4.759 8.954 1.00 78.88 93 THR A N 1
ATOM 739 C CA . THR A 1 93 ? 0.552 5.321 10.186 1.00 78.88 93 THR A CA 1
ATOM 740 C C . THR A 1 93 ? -0.358 5.057 11.384 1.00 78.88 93 THR A C 1
ATOM 742 O O . THR A 1 93 ? -1.576 5.111 11.278 1.00 78.88 93 THR A O 1
ATOM 745 N N . GLU A 1 94 ? 0.209 4.820 12.564 1.00 78.06 94 GLU A N 1
ATOM 746 C CA . GLU A 1 94 ? -0.558 4.577 13.798 1.00 78.06 94 GLU A CA 1
ATOM 747 C C . GLU A 1 94 ? -1.533 5.718 14.137 1.00 78.06 94 GLU A C 1
ATOM 749 O O . GLU A 1 94 ? -2.678 5.473 14.508 1.00 78.06 94 GLU A O 1
ATOM 754 N N . SER A 1 95 ? -1.111 6.970 13.934 1.00 80.94 95 SER A N 1
ATOM 755 C CA . SER A 1 95 ? -1.931 8.166 14.170 1.00 80.94 95 SER A CA 1
ATOM 756 C C . SER A 1 95 ? -3.155 8.275 13.256 1.00 80.94 95 SER A C 1
ATOM 758 O O . SER A 1 95 ? -4.084 9.020 13.568 1.00 80.94 95 SER A O 1
ATOM 760 N N . PHE A 1 96 ? -3.161 7.559 12.129 1.00 83.44 96 PHE A N 1
ATOM 761 C CA . PHE A 1 96 ? -4.332 7.417 11.274 1.00 83.44 96 PHE A CA 1
ATOM 762 C C . PHE A 1 96 ? -5.325 6.433 11.903 1.00 83.44 96 PHE A C 1
ATOM 764 O O . PHE A 1 96 ? -6.493 6.771 12.073 1.00 83.44 96 PHE A O 1
ATOM 771 N N . PHE A 1 97 ? -4.850 5.265 12.353 1.00 80.25 97 PHE A N 1
ATOM 772 C CA . PHE A 1 97 ? -5.695 4.229 12.957 1.00 80.25 97 PHE A CA 1
ATOM 773 C C . PHE A 1 97 ? -6.339 4.654 14.281 1.00 80.25 97 PHE A C 1
ATOM 775 O O . PHE A 1 97 ? -7.482 4.284 14.541 1.00 80.25 97 PHE A O 1
ATOM 782 N N . THR A 1 98 ? -5.666 5.470 15.097 1.00 80.88 98 THR A N 1
ATOM 783 C CA . THR A 1 98 ? -6.249 5.980 16.354 1.00 80.88 98 THR A CA 1
ATOM 784 C C . THR A 1 98 ? -7.414 6.946 16.135 1.00 80.88 98 THR A C 1
ATOM 786 O O . THR A 1 98 ? -8.243 7.117 17.030 1.00 80.88 98 THR A O 1
ATOM 789 N N . LYS A 1 99 ? -7.495 7.564 14.950 1.00 84.19 99 LYS A N 1
ATOM 790 C CA . LYS A 1 99 ? -8.566 8.490 14.556 1.00 84.19 99 LYS A CA 1
ATOM 791 C C . LYS A 1 99 ? -9.731 7.798 13.847 1.00 84.19 99 LYS A C 1
ATOM 793 O O . LYS A 1 99 ? -10.756 8.438 13.632 1.00 84.19 99 LYS A O 1
ATOM 798 N N . LEU A 1 100 ? -9.591 6.523 13.475 1.00 80.88 100 LEU A N 1
ATOM 799 C CA . LEU A 1 100 ? -10.653 5.784 12.798 1.00 80.88 100 LEU A CA 1
ATOM 800 C C . LEU A 1 100 ? -11.848 5.549 13.729 1.00 80.88 100 LEU A C 1
ATOM 802 O O . LEU A 1 100 ? -11.709 5.270 14.924 1.00 80.88 100 LEU A O 1
ATOM 806 N N . PHE A 1 101 ? -13.043 5.610 13.145 1.00 82.31 101 PHE A N 1
ATOM 807 C CA . PHE A 1 101 ? -14.255 5.116 13.787 1.00 82.31 101 PHE A CA 1
ATOM 808 C C . PHE A 1 101 ? -14.220 3.590 13.899 1.00 82.31 101 PHE A C 1
ATOM 810 O O . PHE A 1 101 ? -13.507 2.918 13.154 1.00 82.31 101 PHE A O 1
ATOM 817 N N . ALA A 1 102 ? -15.009 3.041 14.827 1.00 80.25 102 ALA A N 1
ATOM 818 C CA . ALA A 1 102 ? -15.032 1.605 15.102 1.00 80.25 102 ALA A CA 1
ATOM 819 C C . ALA A 1 102 ? -15.327 0.777 13.838 1.00 80.25 102 ALA A C 1
ATOM 821 O O . ALA A 1 102 ? -14.641 -0.206 13.581 1.00 80.25 102 ALA A O 1
ATOM 822 N N . GLU A 1 103 ? -16.274 1.216 13.008 1.00 82.50 103 GLU A N 1
ATOM 823 C CA . GLU A 1 103 ? -16.630 0.538 11.755 1.00 82.50 103 GLU A CA 1
ATOM 824 C C . GLU A 1 103 ? -15.453 0.470 10.775 1.00 82.50 103 GLU A C 1
ATOM 826 O O . GLU A 1 103 ? -15.083 -0.612 10.320 1.00 82.50 103 GLU A O 1
ATOM 831 N N . SER A 1 104 ? -14.807 1.607 10.499 1.00 84.19 104 SER A N 1
ATOM 832 C CA . SER A 1 104 ? -13.651 1.679 9.595 1.00 84.19 104 SER A CA 1
ATOM 833 C C . SER A 1 104 ? -12.442 0.922 10.144 1.00 84.19 104 SER A C 1
ATOM 835 O O . SER A 1 104 ? -11.682 0.328 9.382 1.00 84.19 104 SER A O 1
ATOM 837 N N . PHE A 1 105 ? -12.275 0.919 11.467 1.00 81.00 105 PHE A N 1
ATOM 838 C CA . PHE A 1 105 ? -11.245 0.151 12.154 1.00 81.00 105 PHE A CA 1
ATOM 839 C C . PHE A 1 105 ? -11.450 -1.358 11.967 1.00 81.00 105 PHE A C 1
ATOM 841 O O . PHE A 1 105 ? -10.514 -2.054 11.573 1.00 81.00 105 PHE A O 1
ATOM 848 N N . PHE A 1 106 ? -12.664 -1.869 12.198 1.00 81.69 106 PHE A N 1
ATOM 849 C CA . PHE A 1 106 ? -12.963 -3.288 11.991 1.00 81.69 106 PHE A CA 1
ATOM 850 C C . PHE A 1 106 ? -12.844 -3.674 10.524 1.00 81.69 106 PHE A C 1
ATOM 852 O O . PHE A 1 106 ? -12.256 -4.710 10.217 1.00 81.69 106 PHE A O 1
ATOM 859 N N . PHE A 1 107 ? -13.320 -2.819 9.619 1.00 82.06 107 PHE A N 1
ATOM 860 C CA . PHE A 1 107 ? -13.155 -3.042 8.191 1.00 82.06 107 PHE A CA 1
ATOM 861 C C . PHE A 1 107 ? -11.674 -3.192 7.820 1.00 82.06 107 PHE A C 1
ATOM 863 O O . PHE A 1 107 ? -11.293 -4.170 7.179 1.00 82.06 107 PHE A O 1
ATOM 870 N N . ALA A 1 108 ? -10.819 -2.279 8.290 1.00 80.25 108 ALA A N 1
ATOM 871 C CA . ALA A 1 108 ? -9.383 -2.364 8.062 1.00 80.25 108 ALA A CA 1
ATOM 872 C C . ALA A 1 108 ? -8.768 -3.637 8.670 1.00 80.25 108 ALA A C 1
ATOM 874 O O . ALA A 1 108 ? -7.973 -4.301 8.013 1.00 80.25 108 ALA A O 1
ATOM 875 N N . PHE A 1 109 ? -9.165 -4.012 9.886 1.00 78.19 109 PHE A N 1
ATOM 876 C CA . PHE A 1 109 ? -8.651 -5.194 10.580 1.00 78.19 109 PHE A CA 1
ATOM 877 C C . PHE A 1 109 ? -8.985 -6.516 9.866 1.00 78.19 109 PHE A C 1
ATOM 879 O O . PHE A 1 109 ? -8.137 -7.405 9.816 1.00 78.19 109 PHE A O 1
ATOM 886 N N . TYR A 1 110 ? -10.202 -6.661 9.331 1.00 79.75 110 TYR A N 1
ATOM 887 C CA . TYR A 1 110 ? -10.642 -7.909 8.693 1.00 79.75 110 TYR A CA 1
ATOM 888 C C . TYR A 1 110 ? -10.368 -7.972 7.189 1.00 79.75 110 TYR A C 1
ATOM 890 O O . TYR A 1 110 ? -10.204 -9.071 6.665 1.00 79.75 110 TYR A O 1
ATOM 898 N N . HIS A 1 111 ? -10.335 -6.829 6.496 1.00 76.31 111 HIS A N 1
ATOM 899 C CA . HIS A 1 111 ? -10.281 -6.792 5.030 1.00 76.31 111 HIS A CA 1
ATOM 900 C C . HIS A 1 111 ? -8.995 -6.192 4.458 1.00 76.31 111 HIS A C 1
ATOM 902 O O . HIS A 1 111 ? -8.678 -6.468 3.301 1.00 76.31 111 HIS A O 1
ATOM 908 N N . MET A 1 112 ? -8.232 -5.397 5.221 1.00 71.50 112 MET A N 1
ATOM 909 C CA . MET A 1 112 ? -6.913 -4.947 4.763 1.00 71.50 112 MET A CA 1
ATOM 910 C C . MET A 1 112 ? -5.854 -5.963 5.177 1.00 71.50 112 MET A C 1
ATOM 912 O O . MET A 1 112 ? -5.345 -5.965 6.297 1.00 71.50 112 MET A O 1
ATOM 916 N N . GLU A 1 113 ? -5.530 -6.862 4.254 1.00 59.19 113 GLU A N 1
ATOM 917 C CA . GLU A 1 113 ? -4.546 -7.909 4.489 1.00 59.19 113 GLU A CA 1
ATOM 918 C C . GLU A 1 113 ? -3.121 -7.353 4.601 1.00 59.19 113 GLU A C 1
ATOM 920 O O . GLU A 1 113 ? -2.593 -6.697 3.701 1.00 59.19 113 GLU A O 1
ATOM 925 N N . GLY A 1 114 ? -2.456 -7.671 5.711 1.00 65.69 114 GLY A N 1
ATOM 926 C CA . GLY A 1 114 ? -1.027 -7.444 5.882 1.00 65.69 114 GLY A CA 1
ATOM 927 C C . GLY A 1 114 ? -0.611 -7.362 7.353 1.00 65.69 114 GLY A C 1
ATOM 928 O O . GLY A 1 114 ? -1.330 -6.774 8.166 1.00 65.69 114 GLY A O 1
ATOM 929 N N . PRO A 1 115 ? 0.580 -7.876 7.718 1.00 66.56 115 PRO A N 1
ATOM 930 C CA . PRO A 1 115 ? 1.067 -7.854 9.100 1.00 66.56 115 PRO A CA 1
ATOM 931 C C . PRO A 1 115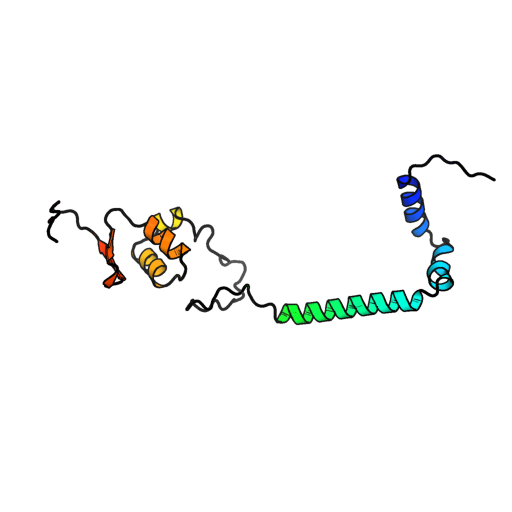 ? 1.177 -6.427 9.652 1.00 66.56 115 PRO A C 1
ATOM 933 O O . PRO A 1 115 ? 0.983 -6.205 10.843 1.00 66.56 115 PRO A O 1
ATOM 936 N N . LYS A 1 116 ? 1.420 -5.440 8.779 1.00 70.50 116 LYS A N 1
ATOM 937 C CA . LYS A 1 116 ? 1.503 -4.027 9.153 1.00 70.50 116 LYS A CA 1
ATOM 938 C C . LYS A 1 116 ? 0.138 -3.425 9.500 1.00 70.50 116 LYS A C 1
ATOM 940 O O . LYS A 1 116 ? 0.040 -2.756 10.521 1.00 70.50 116 LYS A O 1
ATOM 945 N N . ALA A 1 117 ? -0.906 -3.673 8.705 1.00 69.56 117 ALA A N 1
ATOM 946 C CA . ALA A 1 117 ? -2.255 -3.173 8.995 1.00 69.56 117 ALA A CA 1
ATOM 947 C C . ALA A 1 117 ? -2.804 -3.798 10.285 1.00 69.56 117 ALA A C 1
ATOM 949 O O . ALA A 1 117 ? -3.346 -3.089 11.134 1.00 69.56 117 ALA A O 1
ATOM 950 N N . LEU A 1 118 ? -2.559 -5.099 10.479 1.00 72.25 118 LEU A N 1
ATOM 951 C CA . LEU A 1 118 ? -2.909 -5.812 11.704 1.00 72.25 118 LEU A CA 1
ATOM 952 C C . LEU A 1 118 ? -2.170 -5.251 12.926 1.00 72.25 118 LEU A C 1
ATOM 954 O O . LEU A 1 118 ? -2.800 -4.940 13.934 1.00 72.25 118 LEU A O 1
ATOM 958 N N . TYR A 1 119 ? -0.849 -5.085 12.833 1.00 78.19 119 TYR A N 1
ATOM 959 C CA . TYR A 1 119 ? -0.025 -4.543 13.914 1.00 78.19 119 TYR A CA 1
ATOM 960 C C . TYR A 1 119 ? -0.425 -3.113 14.281 1.00 78.19 119 TYR A C 1
ATOM 962 O O . TYR A 1 119 ? -0.599 -2.806 15.458 1.00 78.19 119 TYR A O 1
ATOM 970 N N . LEU A 1 120 ? -0.617 -2.244 13.286 1.00 72.94 120 LEU A N 1
ATOM 971 C CA . LEU A 1 120 ? -1.033 -0.862 13.514 1.00 72.94 120 LEU A CA 1
ATOM 972 C C . LEU A 1 120 ? -2.438 -0.788 14.113 1.00 72.94 120 LEU A C 1
ATOM 974 O O . LEU A 1 120 ? -2.649 -0.002 15.031 1.00 72.94 120 LEU A O 1
ATOM 978 N N . SER A 1 121 ? -3.365 -1.639 13.664 1.00 69.88 121 SER A N 1
ATOM 979 C CA . SER A 1 121 ? -4.711 -1.735 14.243 1.00 69.88 121 SER A CA 1
ATOM 980 C C . SER A 1 121 ? -4.661 -2.233 15.689 1.00 69.88 121 SER A C 1
ATOM 982 O O . SER A 1 121 ? -5.282 -1.647 16.571 1.00 69.88 121 SER A O 1
ATOM 984 N N . ALA A 1 122 ? -3.875 -3.275 15.966 1.00 72.31 122 ALA A N 1
ATOM 985 C CA . ALA A 1 122 ? -3.697 -3.796 17.318 1.00 72.31 122 ALA A CA 1
ATOM 986 C C . ALA A 1 122 ? -3.062 -2.753 18.249 1.00 72.31 122 ALA A C 1
ATOM 988 O O . ALA A 1 122 ? -3.508 -2.591 19.384 1.00 72.31 122 ALA A O 1
ATOM 989 N N . LYS A 1 123 ? -2.069 -2.005 17.758 1.00 73.81 123 LYS A N 1
ATOM 990 C CA . LYS A 1 123 ? -1.395 -0.943 18.512 1.00 73.81 123 LYS A CA 1
ATOM 991 C C . LYS A 1 123 ? -2.301 0.268 18.756 1.00 73.81 123 LYS A C 1
ATOM 993 O O . LYS A 1 123 ? -2.290 0.830 19.845 1.00 73.81 123 LYS A O 1
ATOM 998 N N . ALA A 1 124 ? -3.130 0.623 17.776 1.00 69.94 124 ALA A N 1
ATOM 999 C CA . ALA A 1 124 ? -4.120 1.691 17.884 1.00 69.94 124 ALA A CA 1
ATOM 1000 C C . ALA A 1 124 ? -5.393 1.283 18.650 1.00 69.94 124 ALA A C 1
ATOM 1002 O O . ALA A 1 124 ? -6.281 2.118 18.841 1.00 69.94 124 ALA A O 1
ATOM 1003 N N . SER A 1 125 ? -5.504 0.021 19.088 1.00 70.00 125 SER A N 1
ATOM 1004 C CA . SER A 1 125 ? -6.657 -0.452 19.849 1.00 70.00 125 SER A CA 1
ATOM 1005 C C . SER A 1 125 ? -6.854 0.387 21.109 1.00 70.00 125 SER A C 1
ATOM 1007 O O . SER A 1 125 ? -5.943 0.587 21.915 1.00 70.00 125 SER A O 1
ATOM 1009 N N . LYS A 1 126 ? -8.091 0.838 21.321 1.00 70.56 126 LYS A N 1
ATOM 1010 C CA . LYS A 1 126 ? -8.463 1.603 22.514 1.00 70.56 126 LYS A CA 1
ATOM 1011 C C . LYS A 1 126 ? -8.304 0.728 23.760 1.00 70.56 126 LYS A C 1
ATOM 1013 O O . LYS A 1 126 ? -8.582 -0.469 23.721 1.00 70.56 126 LYS A O 1
ATOM 1018 N N . LYS A 1 127 ? -7.926 1.328 24.897 1.00 66.19 127 LYS A N 1
ATOM 1019 C CA . LYS A 1 127 ? -7.696 0.616 26.175 1.00 66.19 127 LYS A CA 1
ATOM 1020 C C . LYS A 1 127 ? -8.880 -0.246 26.640 1.00 66.19 127 LYS A C 1
ATOM 1022 O O . LYS A 1 127 ? -8.665 -1.225 27.352 1.00 66.19 127 LYS A O 1
ATOM 1027 N N . SER A 1 128 ? -10.103 0.095 26.233 1.00 66.94 128 SER A N 1
ATOM 1028 C CA . SER A 1 128 ? -11.326 -0.648 26.565 1.00 66.94 128 SER A CA 1
ATOM 1029 C C . SER A 1 128 ? -11.568 -1.867 25.653 1.00 66.94 128 SER A C 1
ATOM 1031 O O . SER A 1 128 ? -12.283 -2.788 26.033 1.00 66.94 128 SER A O 1
ATOM 1033 N N . MET A 1 129 ? -10.929 -1.953 24.484 1.00 77.19 129 MET A N 1
ATOM 1034 C CA . MET A 1 129 ? -11.142 -3.062 23.554 1.00 77.19 129 MET A CA 1
ATOM 1035 C C . MET A 1 129 ? -10.218 -4.251 23.863 1.00 77.19 129 MET A C 1
ATOM 1037 O O . MET A 1 129 ? -9.067 -4.090 24.286 1.00 77.19 129 MET A O 1
ATOM 1041 N N . ARG A 1 130 ? -10.729 -5.472 23.691 1.00 81.06 130 ARG A N 1
ATOM 1042 C CA . ARG A 1 130 ? -9.986 -6.733 23.847 1.00 81.06 130 ARG A CA 1
ATOM 1043 C C . ARG A 1 130 ? -10.265 -7.644 22.663 1.00 81.06 130 ARG A C 1
ATOM 1045 O O . ARG A 1 130 ? -11.417 -7.806 22.277 1.00 81.06 130 ARG A O 1
ATOM 1052 N N . PHE A 1 131 ? -9.220 -8.253 22.115 1.00 80.75 131 PHE A N 1
ATOM 1053 C CA . PHE A 1 131 ? -9.345 -9.202 21.015 1.00 80.75 131 PHE A CA 1
ATOM 1054 C C . PHE A 1 131 ? -9.391 -10.638 21.539 1.00 80.75 131 PHE A C 1
ATOM 1056 O O . PHE A 1 131 ? -8.495 -11.069 22.265 1.00 80.75 131 PHE A O 1
ATOM 1063 N N . HIS A 1 132 ? -10.423 -11.386 21.159 1.00 81.31 132 HIS A N 1
ATOM 1064 C CA . HIS A 1 132 ? -10.552 -12.800 21.487 1.00 81.31 132 HIS A CA 1
ATOM 1065 C C . HIS A 1 132 ? -10.042 -13.658 20.328 1.00 81.31 132 HIS A C 1
ATOM 1067 O O . HIS A 1 132 ? -10.687 -13.757 19.284 1.00 81.31 132 HIS A O 1
ATOM 1073 N N . ILE A 1 133 ? -8.899 -14.315 20.529 1.00 78.88 133 ILE A N 1
ATOM 1074 C CA . ILE A 1 133 ? -8.162 -15.019 19.467 1.00 78.88 133 ILE A CA 1
ATOM 1075 C C . ILE A 1 133 ? -8.994 -16.141 18.828 1.00 78.88 133 ILE A C 1
ATOM 1077 O O . ILE A 1 133 ? -9.007 -16.260 17.606 1.00 78.88 133 ILE A O 1
ATOM 1081 N N . LYS A 1 134 ? -9.729 -16.933 19.627 1.00 81.00 134 LYS A N 1
ATOM 1082 C CA . LYS A 1 134 ? -10.522 -18.066 19.107 1.00 81.00 134 LYS A CA 1
ATOM 1083 C C . LYS A 1 134 ? -11.690 -17.615 18.229 1.00 81.00 134 LYS A C 1
ATOM 1085 O O . LYS A 1 134 ? -11.948 -18.222 17.200 1.00 81.00 134 LYS A O 1
ATOM 1090 N N . ASN A 1 135 ? -12.362 -16.533 18.623 1.00 81.62 135 ASN A N 1
ATOM 1091 C CA . ASN A 1 135 ? -13.543 -16.032 17.908 1.00 81.62 135 ASN A CA 1
ATOM 1092 C C . ASN A 1 135 ? -13.156 -15.038 16.809 1.00 81.62 135 ASN A C 1
ATOM 1094 O O . ASN A 1 135 ? -13.985 -14.696 15.976 1.00 81.62 135 ASN A O 1
ATOM 1098 N N . LYS A 1 136 ? -11.896 -14.581 16.817 1.00 80.12 136 LYS A N 1
ATOM 1099 C CA . LYS A 1 136 ? -11.385 -13.484 15.998 1.00 80.12 136 LYS A CA 1
ATOM 1100 C C . LYS A 1 136 ? -12.259 -12.232 16.110 1.00 80.12 136 LYS A C 1
ATOM 1102 O O . LYS A 1 136 ? -12.489 -11.577 15.109 1.00 80.12 136 LYS A O 1
ATOM 1107 N N . THR A 1 137 ? -12.723 -11.897 17.317 1.00 82.88 137 THR A N 1
ATOM 1108 C CA . THR A 1 137 ? -13.675 -10.795 17.556 1.00 82.88 137 THR A CA 1
ATOM 1109 C C . THR A 1 137 ? -13.146 -9.823 18.603 1.00 82.88 137 THR A C 1
ATOM 1111 O O . THR A 1 137 ? -12.508 -10.226 19.578 1.00 82.88 137 THR A O 1
ATOM 1114 N N . TRP A 1 138 ? -13.442 -8.538 18.418 1.00 83.19 138 TRP A N 1
ATOM 1115 C CA . TRP A 1 138 ? -13.169 -7.485 19.390 1.00 83.19 138 TRP A CA 1
ATOM 1116 C C . TRP A 1 138 ? -14.363 -7.264 20.320 1.00 83.19 138 TRP A C 1
ATOM 1118 O O . TRP A 1 138 ? -15.489 -7.103 19.859 1.00 83.19 138 TRP A O 1
ATOM 1128 N N . TYR A 1 139 ? -14.099 -7.196 21.621 1.00 83.44 139 TYR A N 1
ATOM 1129 C CA . TYR A 1 139 ? -15.083 -6.903 22.660 1.00 83.44 139 TYR A CA 1
ATOM 1130 C C . TYR A 1 139 ? -14.748 -5.575 23.329 1.00 83.44 139 TYR A C 1
ATOM 1132 O O . TYR A 1 139 ? -13.583 -5.305 23.629 1.00 83.44 139 TYR A O 1
ATOM 1140 N N . LEU A 1 140 ? -15.767 -4.752 23.568 1.00 81.62 140 LEU A N 1
ATOM 1141 C CA . LEU A 1 140 ? -15.647 -3.536 24.363 1.00 81.62 140 LEU A CA 1
ATOM 1142 C C . LEU A 1 140 ? -15.856 -3.891 25.837 1.00 81.62 140 LEU A C 1
ATOM 1144 O O . LEU A 1 140 ? -16.847 -4.532 26.183 1.00 81.62 140 LEU A O 1
ATOM 1148 N N . ARG A 1 141 ? -14.944 -3.470 26.713 1.00 74.69 141 ARG A N 1
ATOM 1149 C CA . ARG A 1 141 ? -15.186 -3.493 28.156 1.00 74.69 141 ARG A CA 1
ATOM 1150 C C . ARG A 1 141 ? -16.124 -2.339 28.485 1.00 74.69 141 ARG A C 1
ATOM 1152 O O . ARG A 1 141 ? -15.712 -1.181 28.427 1.00 74.69 141 ARG A O 1
ATOM 1159 N N . TYR A 1 142 ? -17.374 -2.658 28.793 1.00 69.06 142 TYR A N 1
ATOM 1160 C CA . TYR A 1 142 ? -18.283 -1.700 29.405 1.00 69.06 142 TYR A CA 1
ATOM 1161 C C . TYR A 1 142 ? -17.778 -1.454 30.831 1.00 69.06 142 TYR A C 1
ATOM 1163 O O . TYR A 1 142 ? -17.642 -2.408 31.596 1.00 69.06 142 TYR A O 1
ATOM 1171 N N . GLU A 1 143 ? -17.404 -0.219 31.168 1.00 63.06 143 GLU A N 1
ATOM 1172 C CA . GLU A 1 143 ? -17.111 0.120 32.560 1.00 63.06 143 GLU A CA 1
ATOM 1173 C C . GLU A 1 143 ? -18.436 0.190 33.315 1.00 63.06 143 GLU A C 1
ATOM 1175 O O . GLU A 1 143 ? -19.087 1.225 33.357 1.00 63.06 143 GLU A O 1
ATOM 1180 N N . ASP A 1 144 ? -18.831 -0.947 33.884 1.00 49.84 144 ASP A N 1
ATOM 1181 C CA . ASP A 1 144 ? -19.274 -0.968 35.269 1.00 49.84 144 ASP A CA 1
ATOM 1182 C C . ASP A 1 144 ? -18.872 -2.305 35.914 1.00 49.84 144 ASP A C 1
ATOM 1184 O O . ASP A 1 144 ? -19.211 -3.384 35.432 1.00 49.84 144 ASP A O 1
ATOM 1188 N N . LEU A 1 145 ? -18.126 -2.181 37.016 1.00 46.00 145 LEU A N 1
ATOM 1189 C CA . LEU A 1 145 ? -17.563 -3.207 37.907 1.00 46.00 145 LEU A CA 1
ATOM 1190 C C . LEU A 1 145 ? -16.231 -3.872 37.494 1.00 46.00 145 LEU A C 1
ATOM 1192 O O . LEU A 1 145 ? -16.145 -4.840 36.741 1.00 46.00 145 LEU A O 1
ATOM 1196 N N . ASN A 1 146 ? -15.180 -3.376 38.154 1.00 50.00 146 ASN A N 1
ATOM 1197 C CA . ASN A 1 146 ? -13.850 -3.958 38.361 1.00 50.00 146 ASN A CA 1
ATOM 1198 C C . ASN A 1 146 ? -13.879 -5.342 39.055 1.00 50.00 146 ASN A C 1
ATOM 1200 O O . ASN A 1 146 ? -13.255 -5.521 40.100 1.00 50.00 146 ASN A O 1
ATOM 1204 N N . VAL A 1 147 ? -14.560 -6.345 38.500 1.00 53.16 147 VAL A N 1
ATOM 1205 C CA . VAL A 1 147 ? -14.401 -7.731 38.962 1.00 53.16 147 VAL A CA 1
ATOM 1206 C C . VAL A 1 147 ? -13.461 -8.454 38.006 1.00 53.16 147 VAL A C 1
ATOM 1208 O O . VAL A 1 147 ? -13.861 -9.021 36.994 1.00 53.16 147 VAL A O 1
ATOM 1211 N N . ILE A 1 148 ? -12.170 -8.416 38.330 1.00 53.22 148 ILE A N 1
ATOM 1212 C CA . ILE A 1 148 ? -11.213 -9.392 37.812 1.00 53.22 148 ILE A CA 1
ATOM 1213 C C . ILE A 1 148 ? -11.502 -10.680 38.590 1.00 53.22 148 ILE A C 1
ATOM 1215 O O . ILE A 1 148 ? -10.962 -10.873 39.676 1.00 53.22 148 ILE A O 1
ATOM 1219 N N . THR A 1 149 ? -12.399 -11.538 38.099 1.00 49.25 149 THR A N 1
ATOM 1220 C CA . THR A 1 149 ? -12.485 -12.904 38.632 1.00 49.25 149 THR A CA 1
ATOM 1221 C C . THR A 1 149 ? -11.202 -13.624 38.232 1.00 49.25 149 THR A C 1
ATOM 1223 O O . THR A 1 149 ? -11.013 -13.980 37.069 1.00 49.25 149 THR A O 1
ATOM 1226 N N . LEU A 1 150 ? -10.289 -13.764 39.193 1.00 50.09 150 LEU A N 1
ATOM 1227 C CA . LEU A 1 150 ? -9.103 -14.612 39.116 1.00 50.09 150 LEU A CA 1
ATOM 1228 C C . LEU A 1 150 ? -9.534 -16.083 39.201 1.00 50.09 150 LEU A C 1
ATOM 1230 O O . LEU A 1 150 ? -9.304 -16.730 40.214 1.00 50.09 150 LEU A O 1
ATOM 1234 N N . GLU A 1 151 ? -10.190 -16.602 38.167 1.00 48.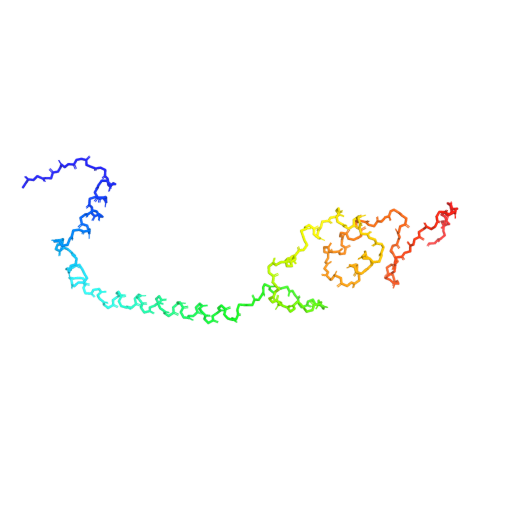88 151 GLU A N 1
ATOM 1235 C CA . GLU A 1 151 ? -10.549 -18.021 38.084 1.00 48.88 151 GLU A CA 1
ATOM 1236 C C . GLU A 1 151 ? -10.087 -18.587 36.729 1.00 48.88 151 GLU A C 1
ATOM 1238 O O . GLU A 1 151 ? -10.622 -18.224 35.680 1.00 48.88 151 GLU A O 1
ATOM 1243 N N . CYS A 1 152 ? -9.088 -19.476 36.840 1.00 39.09 152 CYS A N 1
ATOM 1244 C CA . CYS A 1 152 ? -8.555 -20.481 35.902 1.00 39.09 152 CYS A CA 1
ATOM 1245 C C . CYS A 1 152 ? -7.735 -20.034 34.677 1.00 39.09 152 CYS A C 1
ATOM 1247 O O . CYS A 1 152 ? -8.307 -19.611 33.648 1.00 39.09 152 CYS A O 1
#

=== Feature glossary ===
Key to the feature types in this record:

— What the protein is —

Primary structure: the covalent order of the twenty standard amino acids along the backbone. Two proteins with the same sequence will (almost always) fold to the same structure; two with 30% identity often share a fold but not the details.

Database cross-references. InterPro integrates a dozen domain/family signature databases into unified entries with residue-range hits. GO terms attach function/process/location labels with evidence codes. CATH codes position the fold in a four-level structural taxonomy. Organism is the NCBI-taxonomy species name.

— Where its atoms are —

The mmCIF block holds the 3D Cartesian coordinates of each backbone atom (N, Cα, C, O) in ångströms. mmCIF is the PDB's canonical archive format — a tagged-loop text representation of the atomic model.

Six rendered views show the 3D structure from the faces of a cube — i.e. along ±x, ±y, ±z. Rendering representation is drawn randomly per protein from cartoon (secondary-structure ribbons), sticks (backbone bonds), or molecular surface; coloring is either N→C rainbow (blue at the N-terminus through red at the C-terminus) or one color per chain.

— Local backbone conformation —

DSSP 8-state secondary structure assigns each residue one of H (α-helix), G (3₁₀-helix), I (π-helix), E (extended β-strand), B (isolated β-bridge), T (hydrogen-bonded turn), S (bend), or '-' (coil). The assignment is computed from backbone hydrogen-bond geometry via the Kabsch–Sander algorithm.

P-SEA three-state annotation labels each residue as helix, strand, or coil based purely on the geometry of the Cα trace. It serves as a fallback when the full backbone (and thus DSSP) is unavailable.

The φ/ψ torsion pair specifies the backbone conformation at each residue. φ rotates about the N–Cα bond, ψ about the Cα–C bond. Steric clashes forbid most of the (φ, ψ) plane — the allowed regions (α-helix basin, β-sheet basin, left-handed helix) are the Ramachandran-allowed regions.

— Global shape and packing —

The geometric summary reports three shape descriptors. Rg (radius of gyration) measures how spread out the Cα atoms are about their centre of mass; compact globular proteins have small Rg, elongated or unfolded ones large. Cα contacts (<8 Å, |i−j|>4) count long-range residue pairs in spatial proximity — high for tightly packed folds, near zero for rods or random coil. The bounding-box extents give the protein's footprint along x, y, z in Å.

Accessible surface area quantifies burial. A residue with SASA near zero is packed into the hydrophobic core; one with SASA >100 Å² sits on the surface. Computed here via the Shrake–Rupley numerical algorithm with a 1.4 Å probe.

Plot images: a contact map (which residues are close in 3D, as an N×N binary image), a Ramachandran scatter (backbone torsion angles, revealing secondary-structure composition at a glance), and — for AlphaFold structures — a PAE heatmap (pairwise prediction confidence).

— Structural neighborhood —

The Foldseek 3Di string encodes local tertiary geometry as a 20-letter alphabet — one character per residue — derived from the relative positions of nearby Cα atoms. Unlike the amino-acid sequence, 3Di is a direct function of the 3D structure, so two proteins with the same fold have similar 3Di strings even at low sequence identity.

Nearest PDB neighbors are the top structural matches found by Foldseek when searching this structure against the entire Protein Data Bank. Each hit reports a TM-score (0 to 1; >0.5 almost always implies the same fold) and an E-value. These are *structural* homologs — they may share no detectable sequence similarity.

— Confidence and disorder —

For AlphaFold models, the B-factor field carries pLDDT — the model's own estimate of local accuracy on a 0–100 scale. Regions with pLDDT<50 should be treated as essentially unmodeled; they often correspond to intrinsically disordered segments.

B-factor (Debye–Waller factor) reflects atomic displacement in the crystal lattice. It is an experimental observable (units Å²), not a prediction; low values mean the atom is pinned down, high values mean it moves or is heterogeneous across the crystal.

Predicted aligned error is AlphaFold's pairwise confidence. Unlike pLDDT (per-residue), PAE is per-residue-pair and captures whether two parts of the structure are correctly placed relative to each other. Units are ångströms of expected positional error.